Protein AF-A0A2V2RYT6-F1 (afdb_monomer)

Radius of gyration: 51.85 Å; Cα contacts (8 Å, |Δi|>4): 17; chains: 1; bounding box: 69×57×144 Å

Structure (mmCIF, N/CA/C/O backbone):
data_AF-A0A2V2RYT6-F1
#
_entry.id   AF-A0A2V2RYT6-F1
#
loop_
_atom_site.group_PDB
_atom_site.id
_atom_site.type_symbol
_atom_site.label_atom_id
_atom_site.label_alt_id
_atom_site.label_comp_id
_atom_site.label_asym_id
_atom_site.label_entity_id
_atom_site.label_seq_id
_atom_site.pdbx_PDB_ins_code
_atom_site.Cartn_x
_atom_site.Cartn_y
_atom_site.Cartn_z
_atom_site.occupancy
_atom_site.B_iso_or_equiv
_atom_site.auth_seq_id
_atom_site.auth_comp_id
_atom_site.auth_asym_id
_atom_site.auth_atom_id
_atom_site.pdbx_PDB_model_num
ATOM 1 N N . MET A 1 1 ? 19.120 -11.956 -9.695 1.00 36.84 1 MET A N 1
ATOM 2 C CA . MET A 1 1 ? 18.742 -10.723 -8.973 1.00 36.84 1 MET A CA 1
ATOM 3 C C . MET A 1 1 ? 19.140 -9.567 -9.881 1.00 36.84 1 MET A C 1
ATOM 5 O O . MET A 1 1 ? 20.294 -9.166 -9.862 1.00 36.84 1 MET A O 1
ATOM 9 N N . MET A 1 2 ? 18.261 -9.181 -10.816 1.00 44.22 2 MET A N 1
ATOM 10 C CA . MET A 1 2 ? 18.552 -8.109 -11.779 1.00 44.22 2 MET A CA 1
ATOM 11 C C . MET A 1 2 ? 18.629 -6.790 -11.012 1.00 44.22 2 MET A C 1
ATOM 13 O O . MET A 1 2 ? 17.716 -6.465 -10.253 1.00 44.22 2 MET A O 1
ATOM 17 N N . ALA A 1 3 ? 19.753 -6.088 -11.144 1.00 46.06 3 ALA A N 1
ATOM 18 C CA . ALA A 1 3 ? 19.916 -4.761 -10.580 1.00 46.06 3 ALA A CA 1
ATOM 19 C C . ALA A 1 3 ? 18.818 -3.867 -11.161 1.00 46.06 3 ALA A C 1
ATOM 21 O O . ALA A 1 3 ? 18.659 -3.804 -12.374 1.00 46.06 3 ALA A O 1
ATOM 22 N N . ASN A 1 4 ? 18.039 -3.226 -10.292 1.00 59.53 4 ASN A N 1
ATOM 23 C CA . ASN A 1 4 ? 16.976 -2.308 -10.674 1.00 59.53 4 ASN A CA 1
ATOM 24 C C . ASN A 1 4 ? 17.620 -1.042 -11.266 1.00 59.53 4 ASN A C 1
ATOM 26 O O . ASN A 1 4 ? 17.856 -0.066 -10.552 1.00 59.53 4 ASN A O 1
ATOM 30 N N . ASN A 1 5 ? 18.035 -1.104 -12.533 1.00 69.94 5 ASN A N 1
ATOM 31 C CA . ASN A 1 5 ? 18.663 0.016 -1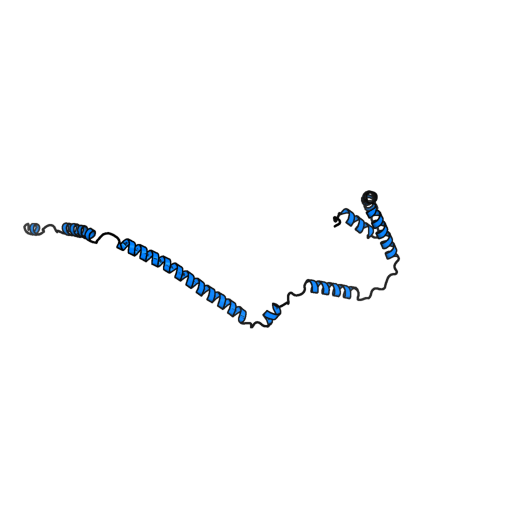3.211 1.00 69.94 5 ASN A CA 1
ATOM 32 C C . ASN A 1 5 ? 17.562 1.035 -13.546 1.00 69.94 5 ASN A C 1
ATOM 34 O O . ASN A 1 5 ? 16.561 0.664 -14.163 1.00 69.94 5 ASN A O 1
ATOM 38 N N . PRO A 1 6 ? 17.708 2.318 -13.168 1.00 73.12 6 PRO A N 1
ATOM 39 C CA . PRO A 1 6 ? 16.723 3.346 -13.499 1.00 73.12 6 PRO A CA 1
ATOM 40 C C . PRO A 1 6 ? 16.426 3.433 -15.002 1.00 73.12 6 PRO A C 1
ATOM 42 O O . PRO A 1 6 ? 15.331 3.847 -15.378 1.00 73.12 6 PRO A O 1
ATOM 45 N N . LEU A 1 7 ? 17.366 3.030 -15.864 1.00 73.00 7 LEU A N 1
ATOM 46 C CA . LEU A 1 7 ? 17.150 3.016 -17.306 1.00 73.00 7 LEU A CA 1
ATOM 47 C C . LEU A 1 7 ? 16.163 1.921 -17.748 1.00 73.00 7 LEU A C 1
ATOM 49 O O . LEU A 1 7 ? 15.303 2.194 -18.580 1.00 73.00 7 LEU A O 1
ATOM 53 N N . ASP A 1 8 ? 16.215 0.734 -17.139 1.00 75.75 8 ASP A N 1
ATOM 54 C CA . ASP A 1 8 ? 15.327 -0.391 -17.471 1.00 75.75 8 ASP A CA 1
ATOM 55 C C . ASP A 1 8 ? 13.865 -0.058 -17.148 1.00 75.75 8 ASP A C 1
ATOM 57 O O . ASP A 1 8 ? 12.955 -0.380 -17.914 1.00 75.75 8 ASP A O 1
ATOM 61 N N . ASN A 1 9 ? 13.636 0.648 -16.036 1.00 79.62 9 ASN A N 1
ATOM 62 C CA . ASN A 1 9 ? 12.303 1.122 -15.665 1.00 79.62 9 ASN A CA 1
ATOM 63 C C . ASN A 1 9 ? 11.787 2.169 -16.648 1.00 79.62 9 ASN A C 1
ATOM 65 O O . ASN A 1 9 ? 10.652 2.058 -17.095 1.00 79.62 9 ASN A O 1
ATOM 69 N N . ARG A 1 10 ? 12.622 3.136 -17.054 1.00 79.69 10 ARG A N 1
ATOM 70 C CA . ARG A 1 10 ? 12.224 4.149 -18.049 1.00 79.69 10 ARG A CA 1
ATOM 71 C C . ARG A 1 10 ? 11.866 3.529 -19.393 1.00 79.69 10 ARG A C 1
ATOM 73 O O . ARG A 1 10 ? 10.960 4.012 -20.063 1.00 79.69 10 ARG A O 1
ATOM 80 N N . ILE A 1 11 ? 12.560 2.463 -19.779 1.00 78.31 11 ILE A N 1
ATOM 81 C CA . ILE A 1 11 ? 12.256 1.706 -20.993 1.00 78.31 11 ILE A CA 1
ATOM 82 C C . ILE A 1 11 ? 10.943 0.959 -20.813 1.00 78.31 11 ILE A C 1
ATOM 84 O O . ILE A 1 11 ? 10.062 1.077 -21.641 1.00 78.31 11 ILE A O 1
ATOM 88 N N . ARG A 1 12 ? 10.712 0.272 -19.701 1.00 77.75 12 ARG A N 1
ATOM 89 C CA . ARG A 1 12 ? 9.408 -0.366 -19.476 1.00 77.75 12 ARG A CA 1
ATOM 90 C C . ARG A 1 12 ? 8.251 0.645 -19.477 1.00 77.75 12 ARG A C 1
ATOM 92 O O . ARG A 1 12 ? 7.241 0.435 -20.139 1.00 77.75 12 ARG A O 1
ATOM 99 N N . GLU A 1 13 ? 8.424 1.772 -18.796 1.00 81.62 13 GLU A N 1
ATOM 100 C CA . GLU A 1 13 ? 7.433 2.851 -18.733 1.00 81.62 13 GLU A CA 1
ATOM 101 C C . GLU A 1 13 ? 7.160 3.476 -20.104 1.00 81.62 13 GLU A C 1
ATOM 103 O O . GLU A 1 13 ? 6.009 3.764 -20.430 1.00 81.62 13 GLU A O 1
ATOM 108 N N . ALA A 1 14 ? 8.194 3.674 -20.925 1.00 80.69 14 ALA A N 1
ATOM 109 C CA . ALA A 1 14 ? 8.026 4.192 -22.277 1.00 80.69 14 ALA A CA 1
ATOM 110 C C . ALA A 1 14 ? 7.277 3.207 -23.191 1.00 80.69 14 ALA A C 1
ATOM 112 O O . ALA A 1 14 ? 6.587 3.664 -24.098 1.00 80.69 14 ALA A O 1
ATOM 113 N N . ALA A 1 15 ? 7.374 1.894 -22.943 1.00 77.69 15 ALA A N 1
ATOM 114 C CA . ALA A 1 15 ? 6.675 0.865 -23.719 1.00 77.69 15 ALA A CA 1
ATOM 115 C C . ALA A 1 15 ? 5.172 0.858 -23.420 1.00 77.69 15 ALA A C 1
ATOM 117 O O . ALA A 1 15 ? 4.360 0.645 -24.313 1.00 77.69 15 ALA A O 1
ATOM 118 N N . TRP A 1 16 ? 4.804 1.110 -22.161 1.00 75.94 16 TRP A N 1
ATOM 119 C CA . TRP A 1 16 ? 3.411 1.121 -21.707 1.00 75.94 16 TRP A CA 1
ATOM 120 C C . TRP A 1 16 ? 2.685 2.438 -21.981 1.00 75.94 16 TRP A C 1
ATOM 122 O O . TRP A 1 16 ? 1.458 2.502 -21.900 1.00 75.94 16 TRP A O 1
ATOM 132 N N . ARG A 1 17 ? 3.417 3.513 -22.286 1.00 76.19 17 ARG A N 1
ATOM 133 C CA . ARG A 1 17 ? 2.811 4.788 -22.670 1.00 76.19 17 ARG A CA 1
ATOM 134 C C . ARG A 1 17 ? 2.241 4.701 -24.076 1.00 76.19 17 ARG A C 1
ATOM 136 O O . ARG A 1 17 ? 2.891 4.246 -25.007 1.00 76.19 17 ARG A O 1
ATOM 143 N N . GLU A 1 18 ? 1.044 5.255 -24.238 1.00 68.44 18 GLU A N 1
ATOM 144 C CA . GLU A 1 18 ? 0.335 5.256 -25.516 1.00 68.44 18 GLU A CA 1
ATOM 145 C C . GLU A 1 18 ? 1.102 5.996 -26.629 1.00 68.44 18 GLU A C 1
ATOM 147 O O . GLU A 1 18 ? 0.961 5.651 -27.803 1.00 68.44 18 GLU A O 1
ATOM 152 N N . THR A 1 19 ? 1.927 6.998 -26.285 1.00 73.31 19 THR A N 1
ATOM 153 C CA . THR A 1 19 ? 2.807 7.710 -27.230 1.00 73.31 19 THR A CA 1
ATOM 154 C C . THR A 1 19 ? 4.045 8.287 -26.519 1.00 73.31 19 THR A C 1
ATOM 156 O O . THR A 1 19 ? 3.982 9.395 -25.980 1.00 73.31 19 THR A O 1
ATOM 159 N N . PRO A 1 20 ? 5.184 7.570 -26.475 1.00 75.81 20 PRO A N 1
ATOM 160 C CA . PRO A 1 20 ? 6.446 8.140 -26.003 1.00 75.81 20 PRO A CA 1
ATOM 161 C C . PRO A 1 20 ? 6.919 9.266 -26.937 1.00 75.81 20 PRO A C 1
ATOM 163 O O . PRO A 1 20 ? 6.757 9.191 -28.157 1.00 75.81 20 PRO A O 1
ATOM 166 N N . SER A 1 21 ? 7.502 10.331 -26.380 1.00 81.19 21 SER A N 1
ATOM 167 C CA . SER A 1 21 ? 7.982 11.456 -27.192 1.00 81.19 21 SER A CA 1
ATOM 168 C C . SER A 1 21 ? 9.233 11.077 -27.996 1.00 81.19 21 SER A C 1
ATOM 170 O O . SER A 1 21 ? 10.046 10.260 -27.563 1.00 81.19 21 SER A O 1
ATOM 172 N N . GLN A 1 22 ? 9.440 11.704 -29.160 1.00 80.25 22 GLN A N 1
ATOM 173 C CA . GLN A 1 22 ? 10.624 11.436 -29.998 1.00 80.25 22 GLN A CA 1
ATOM 174 C C . GLN A 1 22 ? 11.942 11.689 -29.245 1.00 80.25 22 GLN A C 1
ATOM 176 O O . GLN A 1 22 ? 12.875 10.900 -29.346 1.00 80.25 22 GLN A O 1
ATOM 181 N N . ALA A 1 23 ? 11.982 12.723 -28.398 1.00 81.06 23 ALA A N 1
ATOM 182 C CA . ALA A 1 23 ? 13.146 13.033 -27.571 1.00 81.06 23 ALA A CA 1
ATOM 183 C C . ALA A 1 23 ? 13.458 11.947 -26.522 1.00 81.06 23 ALA A C 1
ATOM 185 O O . ALA A 1 23 ? 14.617 11.773 -26.147 1.00 81.06 23 ALA A O 1
ATOM 186 N N . GLU A 1 24 ? 12.451 11.223 -26.025 1.00 80.88 24 GLU A N 1
ATOM 187 C CA . GLU A 1 24 ? 12.646 10.081 -25.123 1.00 80.88 24 GLU A CA 1
ATOM 188 C C . GLU A 1 24 ? 13.125 8.844 -25.892 1.00 80.88 24 GLU A C 1
ATOM 190 O O . GLU A 1 24 ? 14.036 8.150 -25.437 1.00 80.88 24 GLU A O 1
ATOM 195 N N . LEU A 1 25 ? 12.572 8.596 -27.084 1.00 80.81 25 LEU A N 1
ATOM 196 C CA . LEU A 1 25 ? 12.995 7.492 -27.949 1.00 80.81 25 LEU A CA 1
ATOM 197 C C . LEU A 1 25 ? 14.459 7.632 -28.374 1.00 80.81 25 LEU A C 1
ATOM 199 O O . LEU A 1 25 ? 15.195 6.645 -28.351 1.00 80.81 25 LEU A O 1
ATOM 203 N N . ASP A 1 26 ? 14.906 8.846 -28.689 1.00 84.88 26 ASP A N 1
ATOM 204 C CA . ASP A 1 26 ? 16.300 9.115 -29.052 1.00 84.88 26 ASP A CA 1
ATOM 205 C C . ASP A 1 26 ? 17.270 8.913 -27.876 1.00 84.88 26 ASP A C 1
ATOM 207 O O . ASP A 1 26 ? 18.421 8.537 -28.088 1.00 84.88 26 ASP A O 1
ATOM 211 N N . GLN A 1 27 ? 16.813 9.089 -26.631 1.00 82.44 27 GLN A N 1
ATOM 212 C CA . GLN A 1 27 ? 17.614 8.794 -25.434 1.00 82.44 27 GLN A CA 1
ATOM 213 C C . GLN A 1 27 ? 17.731 7.289 -25.162 1.00 82.44 27 GLN A C 1
ATOM 215 O O . GLN A 1 27 ? 18.756 6.828 -24.663 1.00 82.44 27 GLN A O 1
ATOM 220 N N . ILE A 1 28 ? 16.686 6.523 -25.474 1.00 85.19 28 ILE A N 1
ATOM 221 C CA . ILE A 1 28 ? 16.600 5.085 -25.185 1.00 85.19 28 ILE A CA 1
ATOM 222 C C . ILE A 1 28 ? 17.245 4.241 -26.299 1.00 85.19 28 ILE A C 1
ATOM 224 O O . ILE A 1 28 ? 17.835 3.191 -26.035 1.00 85.19 28 ILE A O 1
ATOM 228 N N . ARG A 1 29 ? 17.176 4.702 -27.553 1.00 85.88 29 ARG A N 1
ATOM 229 C CA . ARG A 1 29 ? 17.634 3.967 -28.742 1.00 85.88 29 ARG A CA 1
ATOM 230 C C . ARG A 1 29 ? 19.116 3.551 -28.705 1.00 85.88 29 ARG A C 1
ATOM 232 O O . ARG A 1 29 ? 19.379 2.399 -29.050 1.00 85.88 29 ARG A O 1
ATOM 239 N N . PRO A 1 30 ? 20.078 4.389 -28.264 1.00 88.81 30 PRO A N 1
ATOM 240 C CA . PRO A 1 30 ? 21.480 3.980 -28.151 1.00 88.81 30 PRO A CA 1
ATOM 241 C C . PRO A 1 30 ? 21.680 2.832 -27.160 1.00 88.81 30 PRO A C 1
ATOM 243 O O . PRO A 1 30 ? 22.501 1.949 -27.388 1.00 88.81 30 PRO A O 1
ATOM 246 N N . TRP A 1 31 ? 20.910 2.825 -26.071 1.00 85.06 31 TRP A N 1
ATOM 247 C CA . TRP A 1 31 ? 21.007 1.785 -25.056 1.00 85.06 31 TRP A CA 1
ATOM 248 C C . TRP A 1 31 ? 20.365 0.472 -25.511 1.00 85.06 31 TRP A C 1
ATOM 250 O O . TRP A 1 31 ? 20.965 -0.582 -25.315 1.00 85.06 31 TRP A O 1
ATOM 260 N N . LEU A 1 32 ? 19.207 0.531 -26.184 1.00 85.88 32 LEU A N 1
ATOM 261 C CA . LEU A 1 32 ? 18.578 -0.652 -26.787 1.00 85.88 32 LEU A CA 1
ATOM 262 C C . LEU A 1 32 ? 19.471 -1.282 -27.861 1.00 85.88 32 LEU A C 1
ATOM 264 O O . LEU A 1 32 ? 19.573 -2.500 -27.932 1.00 85.88 32 LEU A O 1
ATOM 268 N N . ALA A 1 33 ? 20.165 -0.462 -28.657 1.00 87.38 33 ALA A N 1
ATOM 269 C CA . ALA A 1 33 ? 21.125 -0.951 -29.646 1.00 87.38 33 ALA A CA 1
ATOM 270 C C . ALA A 1 33 ? 22.331 -1.665 -29.006 1.00 87.38 33 ALA A C 1
ATOM 272 O O . ALA A 1 33 ? 22.922 -2.545 -29.626 1.00 87.38 33 ALA A O 1
ATOM 273 N N . ALA A 1 34 ? 22.689 -1.298 -27.772 1.00 87.75 34 ALA A N 1
ATOM 274 C CA . ALA A 1 34 ? 23.755 -1.941 -27.010 1.00 87.75 34 ALA A CA 1
ATOM 275 C C . ALA A 1 34 ? 23.298 -3.210 -26.256 1.00 87.75 34 ALA A C 1
ATOM 277 O O . ALA A 1 34 ? 24.157 -3.989 -25.850 1.00 87.75 34 ALA A O 1
ATOM 278 N N . HIS A 1 35 ? 21.985 -3.431 -26.088 1.00 85.19 35 HIS A N 1
ATOM 279 C CA . HIS A 1 35 ? 21.404 -4.553 -25.333 1.00 85.19 35 HIS A CA 1
ATOM 280 C C . HIS A 1 35 ? 20.322 -5.279 -26.158 1.00 85.19 35 HIS A C 1
ATOM 282 O O . HIS A 1 35 ? 19.128 -4.985 -26.022 1.00 85.19 35 HIS A O 1
ATOM 288 N N . PRO A 1 36 ? 20.709 -6.253 -27.006 1.00 85.31 36 PRO A N 1
ATOM 289 C CA . PRO A 1 36 ? 19.781 -6.975 -27.877 1.00 85.31 36 PRO A CA 1
ATOM 290 C C . PRO A 1 36 ? 18.661 -7.701 -27.119 1.00 85.31 36 PRO A C 1
ATOM 292 O O . PRO A 1 36 ? 17.532 -7.758 -27.608 1.00 85.31 36 PRO A O 1
ATOM 295 N N . GLU A 1 37 ? 18.931 -8.219 -25.912 1.00 82.44 37 GLU A N 1
ATOM 296 C CA . GLU A 1 37 ? 17.893 -8.832 -25.074 1.00 82.44 37 GLU A CA 1
ATOM 297 C C . GLU A 1 37 ? 16.785 -7.841 -24.688 1.00 82.44 37 GLU A C 1
ATOM 299 O O . GLU A 1 37 ? 15.601 -8.183 -24.719 1.00 82.44 37 GLU A O 1
ATOM 304 N N . ALA A 1 38 ? 17.149 -6.592 -24.395 1.00 83.19 38 ALA A N 1
ATOM 305 C CA . ALA A 1 38 ? 16.198 -5.560 -24.016 1.00 83.19 38 ALA A CA 1
ATOM 306 C C . ALA A 1 38 ? 15.420 -5.035 -25.229 1.00 83.19 38 ALA A C 1
ATOM 308 O O . ALA A 1 38 ? 14.239 -4.711 -25.113 1.00 83.19 38 ALA A O 1
ATOM 309 N N . GLN A 1 39 ? 16.043 -5.013 -26.410 1.00 85.06 39 GLN A N 1
ATOM 310 C CA . GLN A 1 39 ? 15.361 -4.699 -27.664 1.00 85.06 39 GLN A CA 1
ATOM 311 C C . GLN A 1 39 ? 14.269 -5.726 -27.996 1.00 85.06 39 GLN A C 1
ATOM 313 O O . GLN A 1 39 ? 13.163 -5.336 -28.376 1.00 85.06 39 GLN A O 1
ATOM 318 N N . ALA A 1 40 ? 14.554 -7.022 -27.832 1.00 86.25 40 ALA A N 1
ATOM 319 C CA . ALA A 1 40 ? 13.569 -8.080 -28.053 1.00 86.25 40 ALA A CA 1
ATOM 320 C C . ALA A 1 40 ? 12.392 -7.972 -27.069 1.00 86.25 40 ALA A C 1
ATOM 322 O 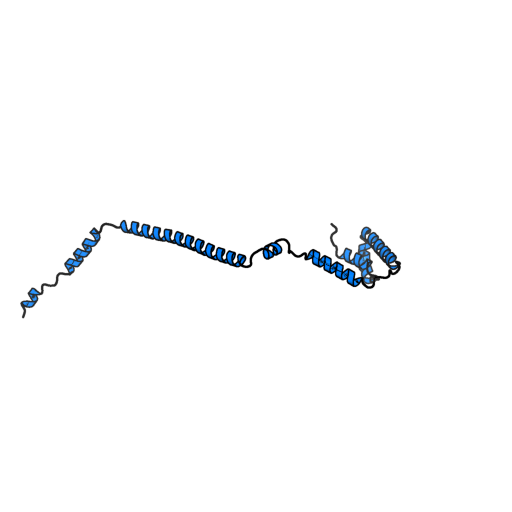O . ALA A 1 40 ? 11.232 -8.061 -27.474 1.00 86.25 40 ALA A O 1
ATOM 323 N N . GLN A 1 41 ? 12.679 -7.713 -25.789 1.00 83.75 41 GLN A N 1
ATOM 324 C CA . GLN A 1 41 ? 11.645 -7.500 -24.776 1.00 83.75 41 GLN A CA 1
ATOM 325 C C . GLN A 1 41 ? 10.787 -6.264 -25.081 1.00 83.75 41 GLN A C 1
ATOM 327 O O . GLN A 1 41 ? 9.564 -6.335 -25.017 1.00 83.75 41 GLN A O 1
ATOM 332 N N . TRP A 1 42 ? 11.409 -5.152 -25.467 1.00 83.88 42 TRP A N 1
ATOM 333 C CA . TRP A 1 42 ? 10.712 -3.925 -25.853 1.00 83.88 42 TRP A CA 1
ATOM 334 C C . TRP A 1 42 ? 9.761 -4.139 -27.042 1.00 83.88 42 TRP A C 1
ATOM 336 O O . TRP A 1 42 ? 8.620 -3.683 -27.011 1.00 83.88 42 TRP A O 1
ATOM 346 N N . GLN A 1 43 ? 10.189 -4.873 -28.075 1.00 86.88 43 GLN A N 1
ATOM 347 C CA . GLN A 1 43 ? 9.325 -5.208 -29.214 1.00 86.88 43 GLN A CA 1
ATOM 348 C C . GLN A 1 43 ? 8.133 -6.079 -28.800 1.00 86.88 43 GLN A C 1
ATOM 350 O O . GLN A 1 43 ? 7.017 -5.842 -29.264 1.00 86.88 43 GLN A O 1
ATOM 355 N N . ALA A 1 44 ? 8.350 -7.049 -27.907 1.00 86.38 44 ALA A N 1
ATOM 356 C CA . ALA A 1 44 ? 7.276 -7.881 -27.374 1.00 86.38 44 ALA A CA 1
ATOM 357 C C . ALA A 1 44 ? 6.235 -7.042 -26.610 1.00 86.38 44 ALA A C 1
ATOM 359 O O . ALA A 1 44 ? 5.039 -7.185 -26.859 1.00 86.38 44 ALA A O 1
ATOM 360 N N . GLU A 1 45 ? 6.674 -6.122 -25.748 1.00 85.75 45 GLU A N 1
ATOM 361 C CA . GLU A 1 45 ? 5.794 -5.221 -24.984 1.00 85.75 45 GLU A CA 1
ATOM 362 C C . GLU A 1 45 ? 4.981 -4.282 -25.897 1.00 85.75 45 GLU A C 1
ATOM 364 O O . GLU A 1 45 ? 3.780 -4.102 -25.682 1.00 85.75 45 GLU A O 1
ATOM 369 N N . ILE A 1 46 ? 5.592 -3.733 -26.958 1.00 85.44 46 ILE A N 1
ATOM 370 C CA . ILE A 1 46 ? 4.866 -2.929 -27.958 1.00 85.44 46 ILE A CA 1
ATOM 371 C C . ILE A 1 46 ? 3.801 -3.775 -28.655 1.00 85.44 46 ILE A C 1
ATOM 373 O O . ILE A 1 46 ? 2.642 -3.371 -28.701 1.00 85.44 46 ILE A O 1
ATOM 377 N N . SER A 1 47 ? 4.170 -4.960 -29.152 1.00 85.62 47 SER A N 1
ATOM 378 C CA . SER A 1 47 ? 3.228 -5.833 -29.865 1.00 85.62 47 SER A CA 1
ATOM 379 C C . SER A 1 47 ? 2.055 -6.272 -28.984 1.00 85.62 47 SER A C 1
ATOM 381 O O . SER A 1 47 ? 0.920 -6.358 -29.448 1.00 85.62 47 SER A O 1
ATOM 383 N N . LEU A 1 48 ? 2.308 -6.493 -27.689 1.00 86.88 48 LEU A N 1
ATOM 384 C CA . LEU A 1 48 ? 1.273 -6.788 -26.706 1.00 86.88 48 LEU A CA 1
ATOM 385 C C . LEU A 1 48 ? 0.348 -5.587 -26.505 1.00 86.88 48 LEU A C 1
ATOM 387 O O . LEU A 1 48 ? -0.867 -5.751 -26.477 1.00 86.88 48 LEU A O 1
ATOM 391 N N . THR A 1 49 ? 0.910 -4.387 -26.375 1.00 85.31 49 THR A N 1
ATOM 392 C CA . THR A 1 49 ? 0.132 -3.156 -26.193 1.00 85.31 49 THR A CA 1
ATOM 393 C C . THR A 1 49 ? -0.763 -2.884 -27.400 1.00 85.31 49 THR A C 1
ATOM 395 O O . THR A 1 49 ? -1.922 -2.519 -27.228 1.00 85.31 49 THR A O 1
ATOM 398 N N . GLU A 1 50 ? -0.264 -3.105 -28.616 1.00 85.50 50 GLU A N 1
ATOM 399 C CA . GLU A 1 50 ? -1.062 -3.021 -29.844 1.00 85.50 50 GLU A CA 1
ATOM 400 C C . GLU A 1 50 ? -2.187 -4.065 -29.852 1.00 85.50 50 GLU A C 1
ATOM 402 O O . GLU A 1 50 ? -3.349 -3.705 -30.023 1.00 85.50 50 GLU A O 1
ATOM 407 N N . ALA A 1 51 ? -1.885 -5.329 -29.541 1.00 87.69 51 ALA A N 1
ATOM 408 C CA . ALA A 1 51 ? -2.898 -6.383 -29.460 1.00 87.69 51 ALA A CA 1
ATOM 409 C C . ALA A 1 51 ? -3.971 -6.117 -28.384 1.00 87.69 51 ALA A C 1
ATOM 411 O O . ALA A 1 51 ? -5.125 -6.510 -28.546 1.00 87.69 51 ALA A O 1
ATOM 412 N N . LEU A 1 52 ? -3.607 -5.449 -27.284 1.00 87.00 52 LEU A N 1
ATOM 413 C CA . LEU A 1 52 ? -4.544 -5.038 -26.235 1.00 87.00 52 LEU A CA 1
ATOM 414 C C . LEU A 1 52 ? -5.432 -3.864 -26.662 1.00 87.00 52 LEU A C 1
ATOM 416 O O . LEU A 1 52 ? -6.570 -3.790 -26.207 1.00 87.00 52 LEU A O 1
ATOM 420 N N . LYS A 1 53 ? -4.948 -2.963 -27.525 1.00 85.44 53 LYS A N 1
ATOM 421 C CA . LYS A 1 53 ? -5.769 -1.878 -28.091 1.00 85.44 53 LYS A CA 1
ATOM 422 C C . LYS A 1 53 ? -6.848 -2.406 -29.034 1.00 85.44 53 LYS A C 1
ATOM 424 O O . LYS A 1 53 ? -7.923 -1.821 -29.106 1.00 85.44 53 LYS A O 1
ATOM 429 N N . ASP A 1 54 ? -6.569 -3.514 -29.714 1.00 88.50 54 ASP A N 1
ATOM 430 C CA . ASP A 1 54 ? -7.504 -4.149 -30.646 1.00 88.50 54 ASP A CA 1
ATOM 431 C C . ASP A 1 54 ? -8.590 -4.989 -29.944 1.00 88.50 54 ASP A C 1
ATOM 433 O O . ASP A 1 54 ? -9.500 -5.513 -30.596 1.00 88.50 54 ASP A O 1
ATOM 437 N N . LEU A 1 55 ? -8.522 -5.142 -28.616 1.00 88.94 55 LEU A N 1
ATOM 438 C CA . LEU A 1 55 ? -9.519 -5.891 -27.856 1.00 88.94 55 LEU A CA 1
ATOM 439 C C . LEU A 1 55 ? -10.857 -5.127 -27.815 1.00 88.94 55 LEU A C 1
ATOM 441 O O . LEU A 1 55 ? -10.873 -3.917 -27.590 1.00 88.94 55 LEU A O 1
ATOM 445 N N . PRO A 1 56 ? -12.003 -5.813 -27.985 1.00 88.62 56 PRO A N 1
ATOM 446 C CA . PRO A 1 56 ? -13.302 -5.167 -27.873 1.00 88.62 56 PRO A CA 1
ATOM 447 C C . PRO A 1 56 ? -13.536 -4.656 -26.449 1.00 88.62 56 PRO A C 1
ATOM 449 O O . PRO A 1 56 ? -13.267 -5.363 -25.475 1.00 88.62 56 PRO A O 1
ATOM 452 N N . ASP A 1 57 ? -14.118 -3.462 -26.342 1.00 85.19 57 ASP A N 1
ATOM 453 C CA . ASP A 1 57 ? -14.530 -2.901 -25.059 1.00 85.19 57 ASP A CA 1
ATOM 454 C C . ASP A 1 57 ? -15.548 -3.825 -24.378 1.00 85.19 57 ASP A C 1
ATOM 456 O O . ASP A 1 57 ? -16.644 -4.087 -24.887 1.00 85.19 57 ASP A O 1
ATOM 460 N N . VAL A 1 58 ? -15.182 -4.330 -23.201 1.00 85.88 58 VAL A N 1
ATOM 461 C CA . VAL A 1 58 ? -16.063 -5.166 -22.386 1.00 85.88 58 VAL A CA 1
ATOM 462 C C . VAL A 1 58 ? -16.898 -4.254 -21.490 1.00 85.88 58 VAL A C 1
ATOM 464 O O . VAL A 1 58 ? -16.332 -3.436 -20.760 1.00 85.88 58 VAL A O 1
ATOM 467 N N . PRO A 1 59 ? -18.237 -4.394 -21.470 1.00 85.81 59 PRO A N 1
ATOM 468 C CA . PRO 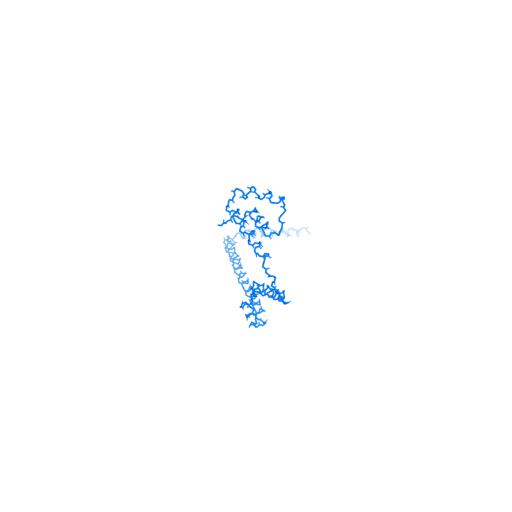A 1 59 ? -19.068 -3.605 -20.575 1.00 85.81 59 PRO A CA 1
ATOM 469 C C . PRO A 1 59 ? -18.708 -3.917 -19.120 1.00 85.81 59 PRO A C 1
ATOM 471 O O . PRO A 1 59 ? -18.886 -5.033 -18.627 1.00 85.81 59 PRO A O 1
ATOM 474 N N . VAL A 1 60 ? -18.199 -2.906 -18.423 1.00 87.12 60 VAL A N 1
ATOM 475 C CA . VAL A 1 60 ? -17.862 -2.991 -17.003 1.00 87.12 60 VAL A CA 1
ATOM 476 C C . VAL A 1 60 ? -19.151 -2.917 -16.178 1.00 87.12 60 VAL A C 1
ATOM 478 O O . VAL A 1 60 ? -20.053 -2.130 -16.467 1.00 87.12 60 VAL A O 1
ATOM 481 N N . ALA A 1 61 ? -19.258 -3.740 -15.132 1.00 90.31 61 ALA A N 1
ATOM 482 C CA . ALA A 1 61 ? -20.400 -3.688 -14.224 1.00 90.31 61 ALA A CA 1
ATOM 483 C C . ALA A 1 61 ? -20.501 -2.308 -13.546 1.00 90.31 61 ALA A C 1
ATOM 485 O O . ALA A 1 61 ? -19.499 -1.760 -13.088 1.00 90.31 61 ALA A O 1
ATOM 486 N N . SER A 1 62 ? -21.716 -1.774 -13.387 1.00 89.94 62 SER A N 1
ATOM 487 C CA . SER A 1 62 ? -21.949 -0.448 -12.781 1.00 89.94 62 SER A CA 1
ATOM 488 C C . SER A 1 62 ? -21.471 -0.321 -11.328 1.00 89.94 62 SER A C 1
ATOM 490 O O . SER A 1 62 ? -21.300 0.784 -10.822 1.00 89.94 62 SER A O 1
ATOM 492 N N . ASN A 1 63 ? -21.236 -1.447 -10.650 1.00 93.38 63 ASN A N 1
ATOM 493 C CA . ASN A 1 63 ? -20.722 -1.520 -9.284 1.00 93.38 63 ASN A CA 1
ATOM 494 C C . ASN A 1 63 ? -19.240 -1.924 -9.205 1.00 93.38 63 ASN A C 1
ATOM 496 O O . ASN A 1 63 ? -18.770 -2.275 -8.122 1.00 93.38 63 ASN A O 1
ATOM 500 N N . PHE A 1 64 ? -18.508 -1.902 -10.322 1.00 94.81 64 PHE A N 1
ATOM 501 C CA . PHE A 1 64 ? -17.102 -2.304 -10.371 1.00 94.81 64 PHE A CA 1
ATOM 502 C C . PHE A 1 64 ? -16.253 -1.548 -9.347 1.00 94.81 64 PHE A C 1
ATOM 504 O O . PHE A 1 64 ? -15.620 -2.175 -8.502 1.00 94.81 64 PHE A O 1
ATOM 511 N N . THR A 1 65 ? -16.323 -0.215 -9.341 1.00 94.44 65 THR A N 1
ATOM 512 C CA . THR A 1 65 ? -15.565 0.622 -8.399 1.00 94.44 65 THR A CA 1
ATOM 513 C C . THR A 1 65 ? -15.889 0.280 -6.948 1.00 94.44 65 THR A C 1
ATOM 515 O O . THR A 1 65 ? -14.984 0.158 -6.131 1.00 94.44 65 THR A O 1
ATOM 518 N N . ALA A 1 66 ? -17.168 0.052 -6.631 1.00 94.38 66 ALA A N 1
ATOM 519 C CA . ALA A 1 66 ? -17.581 -0.330 -5.283 1.00 94.38 66 ALA A CA 1
ATOM 520 C C . ALA A 1 66 ? -16.989 -1.687 -4.867 1.00 94.38 66 ALA A C 1
ATOM 522 O O . ALA A 1 66 ? -16.509 -1.830 -3.746 1.00 94.38 66 ALA A O 1
ATOM 523 N N . ARG A 1 67 ? -16.968 -2.671 -5.776 1.00 94.00 67 ARG A N 1
ATOM 524 C CA . ARG A 1 67 ? -16.372 -3.992 -5.518 1.00 94.00 67 ARG A CA 1
ATOM 525 C C . ARG A 1 67 ? -14.855 -3.929 -5.360 1.00 94.00 67 ARG A C 1
ATOM 527 O O . ARG A 1 67 ? -14.317 -4.640 -4.518 1.00 94.00 67 ARG A O 1
ATOM 534 N N . VAL A 1 68 ? -14.181 -3.088 -6.143 1.00 96.00 68 VAL A N 1
ATOM 535 C CA . VAL A 1 68 ? -12.730 -2.883 -6.041 1.00 96.00 68 VAL A CA 1
ATOM 536 C C . VAL A 1 68 ? -12.376 -2.230 -4.712 1.00 96.00 68 VAL A C 1
ATOM 538 O O . VAL A 1 68 ? -11.538 -2.764 -3.994 1.00 96.00 68 VAL A O 1
ATOM 541 N N . LEU A 1 69 ? -13.050 -1.137 -4.342 1.00 96.00 69 LEU A N 1
ATOM 542 C CA . LEU A 1 69 ? -12.815 -0.471 -3.057 1.00 96.00 69 LEU A CA 1
ATOM 543 C C . LEU A 1 69 ? -13.063 -1.422 -1.886 1.00 96.00 69 LEU A C 1
ATOM 545 O O . LEU A 1 69 ? -12.212 -1.548 -1.017 1.00 96.00 69 LEU A O 1
ATOM 549 N N . GLN A 1 70 ? -14.156 -2.187 -1.922 1.00 94.12 70 GLN A N 1
ATOM 550 C CA . GLN A 1 70 ? 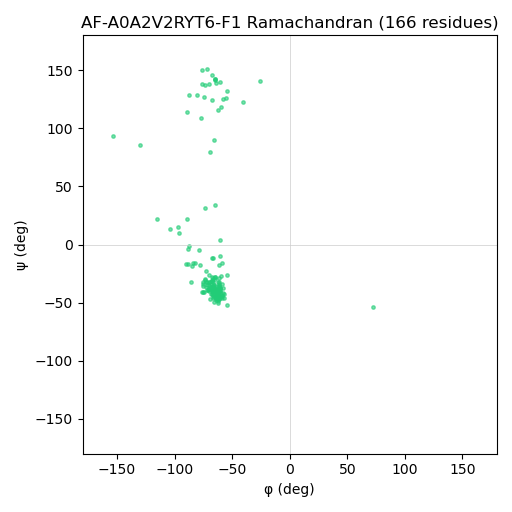-14.434 -3.189 -0.895 1.00 94.12 70 GLN A CA 1
ATOM 551 C C . GLN A 1 70 ? -13.345 -4.274 -0.810 1.00 94.12 70 GLN A C 1
ATOM 553 O O . GLN A 1 70 ? -13.031 -4.747 0.281 1.00 94.12 70 GLN A O 1
ATOM 558 N N . ALA A 1 71 ? -12.780 -4.699 -1.945 1.00 93.44 71 ALA A N 1
ATOM 559 C CA . ALA A 1 71 ? -11.701 -5.681 -1.966 1.00 93.44 71 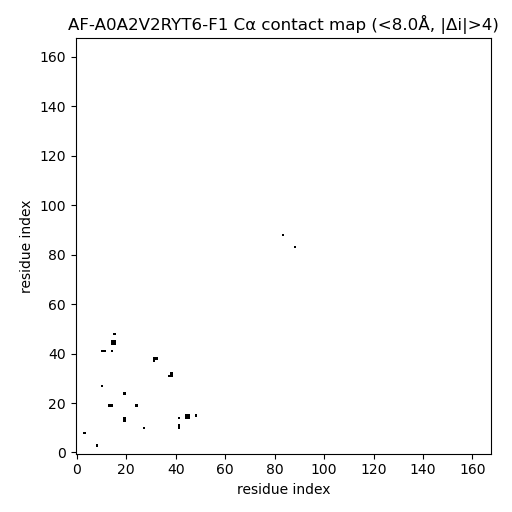ALA A CA 1
ATOM 560 C C . ALA A 1 71 ? -10.401 -5.115 -1.375 1.00 93.44 71 ALA A C 1
ATOM 562 O O . ALA A 1 71 ? -9.766 -5.804 -0.579 1.00 93.44 71 ALA A O 1
ATOM 563 N N . VAL A 1 72 ? -10.059 -3.868 -1.711 1.00 93.38 72 VAL A N 1
ATOM 564 C CA . VAL A 1 72 ? -8.898 -3.153 -1.159 1.00 93.38 72 VAL A CA 1
ATOM 565 C C . VAL A 1 72 ? -9.064 -2.929 0.341 1.00 93.38 72 VAL A C 1
ATOM 567 O O . VAL A 1 72 ? -8.149 -3.228 1.100 1.00 93.38 72 VAL A O 1
ATOM 570 N N . ASP A 1 73 ? -10.236 -2.476 0.786 1.00 90.50 73 ASP A N 1
ATOM 571 C CA . ASP A 1 73 ? -10.530 -2.267 2.207 1.00 90.50 73 ASP A CA 1
ATOM 572 C C . ASP A 1 73 ? -10.428 -3.575 2.996 1.00 90.50 73 ASP A C 1
ATOM 574 O O . ASP A 1 73 ? -9.895 -3.599 4.106 1.00 90.50 73 ASP A O 1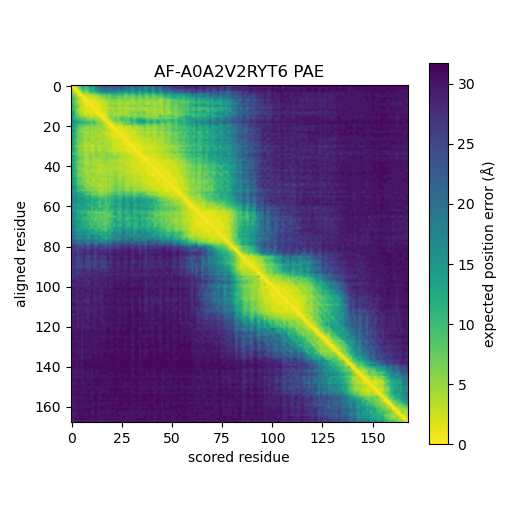
ATOM 578 N N . ARG A 1 74 ? -10.905 -4.686 2.419 1.00 85.44 74 ARG A N 1
ATOM 579 C CA . ARG A 1 74 ? -10.765 -6.016 3.021 1.00 85.44 74 ARG A CA 1
ATOM 580 C C . ARG A 1 74 ? -9.299 -6.427 3.133 1.00 85.44 74 ARG A C 1
ATOM 582 O O . ARG A 1 74 ? -8.891 -6.879 4.196 1.00 85.44 74 ARG A O 1
ATOM 589 N N . GLU A 1 75 ? -8.513 -6.260 2.076 1.00 87.25 75 GLU A N 1
ATOM 590 C CA . GLU A 1 75 ? -7.087 -6.599 2.087 1.00 87.25 75 GLU A CA 1
ATOM 591 C C . GLU A 1 75 ? -6.304 -5.721 3.079 1.00 87.25 75 GLU A C 1
ATOM 593 O O . GLU A 1 75 ? -5.499 -6.226 3.861 1.00 87.25 75 GLU A O 1
ATOM 598 N N . ALA A 1 76 ? -6.604 -4.422 3.137 1.00 84.44 76 ALA A N 1
ATOM 599 C CA . ALA A 1 76 ? -6.038 -3.507 4.122 1.00 84.44 76 ALA A CA 1
ATOM 600 C C . ALA A 1 76 ? -6.424 -3.901 5.559 1.00 84.44 76 ALA A C 1
ATOM 602 O O . ALA A 1 76 ? -5.589 -3.842 6.463 1.00 84.44 76 ALA A O 1
ATOM 603 N N . ALA A 1 77 ? -7.663 -4.349 5.784 1.00 79.06 77 ALA A N 1
ATOM 604 C CA . ALA A 1 77 ? -8.118 -4.842 7.082 1.00 79.06 77 ALA A CA 1
ATOM 605 C C . ALA A 1 77 ? -7.472 -6.183 7.475 1.00 79.06 77 ALA A C 1
ATOM 607 O O . ALA A 1 77 ? -7.233 -6.412 8.659 1.00 79.06 77 ALA A O 1
ATOM 608 N N . GLU A 1 78 ? -7.161 -7.053 6.512 1.00 77.75 78 GLU A N 1
ATOM 609 C CA . GLU A 1 78 ? -6.440 -8.314 6.733 1.00 77.75 78 GLU A CA 1
ATOM 610 C C . GLU A 1 78 ? -4.956 -8.073 7.056 1.00 77.75 78 GLU A C 1
ATOM 612 O O . GLU A 1 78 ? -4.411 -8.704 7.962 1.00 77.75 78 GLU A O 1
ATOM 617 N N . GLN A 1 79 ? -4.313 -7.107 6.391 1.00 71.56 79 GLN A N 1
ATOM 618 C CA . GLN A 1 79 ? -2.935 -6.687 6.688 1.00 71.56 79 GLN A CA 1
ATOM 619 C C . GLN A 1 79 ? -2.825 -5.939 8.022 1.00 71.56 79 GLN A C 1
ATOM 621 O O . GLN A 1 79 ? -1.854 -6.103 8.759 1.00 71.56 79 GLN A O 1
ATOM 626 N N . THR A 1 80 ? -3.856 -5.166 8.366 1.00 63.66 80 THR A N 1
ATOM 627 C CA . THR A 1 80 ? -4.013 -4.523 9.681 1.00 63.66 80 THR A CA 1
ATOM 628 C C . THR A 1 80 ? -4.760 -5.434 10.652 1.00 63.66 80 THR A C 1
ATOM 630 O O . THR A 1 80 ? -5.364 -4.941 11.610 1.00 63.66 80 THR A O 1
ATOM 633 N N . GLY A 1 81 ? -4.747 -6.750 10.384 1.00 56.09 81 GLY A N 1
ATOM 634 C CA . GLY A 1 81 ? -5.481 -7.760 11.126 1.00 56.09 81 GLY A CA 1
ATOM 635 C C . GLY A 1 81 ? -5.411 -7.440 12.612 1.00 56.09 81 GLY A C 1
ATOM 636 O O . GLY A 1 81 ? -4.306 -7.257 13.138 1.00 56.09 81 GLY A O 1
ATOM 637 N N . PRO A 1 82 ? -6.557 -7.278 13.293 1.00 57.56 82 PRO A N 1
ATOM 638 C CA . PRO A 1 82 ? -6.534 -6.859 14.671 1.00 57.56 82 PRO A CA 1
ATOM 639 C C . PRO A 1 82 ? -5.659 -7.851 15.436 1.00 57.56 82 PRO A C 1
ATOM 641 O O . PRO A 1 82 ? -5.939 -9.051 15.449 1.00 57.56 82 PRO A O 1
ATOM 644 N N . THR A 1 83 ? -4.649 -7.361 16.156 1.00 56.09 83 THR A N 1
ATOM 645 C CA . THR A 1 83 ? -3.990 -8.098 17.247 1.00 56.09 83 THR A CA 1
ATOM 646 C C . THR A 1 83 ? -4.972 -8.346 18.406 1.00 56.09 83 THR A C 1
ATOM 648 O O . THR A 1 83 ? -4.601 -8.427 19.569 1.00 56.09 83 THR A O 1
ATOM 651 N N . PHE A 1 84 ? -6.256 -8.555 18.107 1.00 57.09 84 PHE A N 1
ATOM 652 C CA . PHE A 1 84 ? -7.276 -9.138 18.970 1.00 57.09 84 PHE A CA 1
ATOM 653 C C . PHE A 1 84 ? -7.078 -10.659 19.107 1.00 57.09 84 PHE A C 1
ATOM 655 O O . PHE A 1 84 ? -8.019 -11.429 19.293 1.00 57.09 84 PHE A O 1
ATOM 662 N N . GLY A 1 85 ? -5.828 -11.109 19.038 1.00 66.50 85 GLY A N 1
ATOM 663 C CA . GLY A 1 85 ? -5.411 -12.447 19.400 1.00 66.50 85 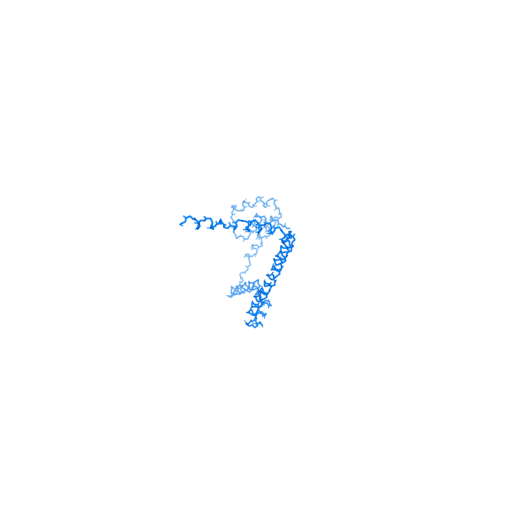GLY A CA 1
ATOM 664 C C . GLY A 1 85 ? -5.062 -12.454 20.880 1.00 66.50 85 GLY A C 1
ATOM 665 O O . GLY A 1 85 ? -4.096 -11.830 21.304 1.00 66.50 85 GLY A O 1
ATOM 666 N N . ILE A 1 86 ? -5.841 -13.181 21.676 1.00 64.19 86 ILE A N 1
ATOM 667 C CA . ILE A 1 86 ? -5.515 -13.585 23.053 1.00 64.19 86 ILE A CA 1
ATOM 668 C C . ILE A 1 86 ? -5.566 -12.455 24.105 1.00 64.19 86 ILE A C 1
ATOM 670 O O . ILE A 1 86 ? -6.293 -12.611 25.082 1.00 64.19 86 ILE A O 1
ATOM 674 N N . MET A 1 87 ? -4.878 -11.319 23.939 1.00 64.38 87 MET A N 1
ATOM 675 C CA . MET A 1 87 ? -4.836 -10.240 24.949 1.00 64.38 87 MET A CA 1
ATOM 676 C C . MET A 1 87 ? -6.215 -9.628 25.220 1.00 64.38 87 MET A C 1
ATOM 678 O O . MET A 1 87 ? -6.586 -9.438 26.376 1.00 64.38 87 MET A O 1
ATOM 682 N N . ASP A 1 88 ? -7.007 -9.398 24.175 1.00 71.56 88 ASP A N 1
ATOM 683 C CA . ASP A 1 88 ? -8.354 -8.839 24.308 1.00 71.56 88 ASP A CA 1
ATOM 684 C C . ASP A 1 88 ? -9.369 -9.859 24.872 1.00 71.56 88 ASP A C 1
ATOM 686 O O . ASP A 1 88 ? -10.289 -9.522 25.622 1.00 71.56 88 ASP A O 1
ATOM 690 N N . ALA A 1 89 ? -9.149 -11.149 24.597 1.00 72.94 89 ALA A N 1
ATOM 691 C CA . ALA A 1 89 ? -9.909 -12.241 25.203 1.00 72.94 89 ALA A CA 1
ATOM 692 C C . ALA A 1 89 ? -9.584 -12.408 26.701 1.00 72.94 89 ALA A C 1
ATOM 694 O O . ALA A 1 89 ? -10.486 -12.645 27.509 1.00 72.94 89 ALA A O 1
ATOM 695 N N . ILE A 1 90 ? -8.313 -12.241 27.086 1.00 71.06 90 ILE A N 1
ATOM 696 C CA . ILE A 1 90 ? -7.869 -12.222 28.487 1.00 71.06 90 ILE A CA 1
ATOM 697 C C . ILE A 1 90 ? -8.432 -10.989 29.199 1.00 71.06 90 ILE A C 1
ATOM 699 O O . ILE A 1 90 ? -8.997 -11.126 30.283 1.00 71.06 90 ILE A O 1
ATOM 703 N N . ALA A 1 91 ? -8.353 -9.806 28.584 1.00 72.75 91 ALA A N 1
ATOM 704 C CA . ALA A 1 91 ? -8.868 -8.561 29.151 1.00 72.75 91 ALA A CA 1
ATOM 705 C C . ALA A 1 91 ? -10.383 -8.615 29.403 1.00 72.75 91 ALA A C 1
ATOM 707 O O . ALA A 1 91 ? -10.846 -8.146 30.441 1.00 72.75 91 ALA A O 1
ATOM 708 N N . ARG A 1 92 ? -11.156 -9.256 28.512 1.00 71.88 92 ARG A N 1
ATOM 709 C CA . ARG A 1 92 ? -12.596 -9.495 28.720 1.00 71.88 92 ARG A CA 1
ATOM 710 C C . ARG A 1 92 ? -12.910 -10.476 29.848 1.00 71.88 92 ARG A C 1
ATOM 712 O O . ARG A 1 92 ? -13.961 -10.350 30.472 1.00 71.88 92 ARG A O 1
ATOM 719 N N . ARG A 1 93 ? -12.038 -11.455 30.105 1.00 75.25 93 ARG A N 1
ATOM 720 C CA . ARG A 1 93 ? -12.207 -12.433 31.196 1.00 75.25 93 ARG A CA 1
ATOM 721 C C . ARG A 1 93 ? -11.699 -11.939 32.547 1.00 75.25 93 ARG A C 1
ATOM 723 O O . ARG A 1 93 ? -12.078 -12.510 33.568 1.00 75.25 93 ARG A O 1
ATOM 730 N N . LEU A 1 94 ? -10.845 -10.918 32.574 1.00 77.00 94 LEU A N 1
ATOM 731 C CA . LEU A 1 94 ? -10.224 -10.460 33.806 1.00 77.00 94 LEU A CA 1
ATOM 732 C C . LEU A 1 94 ? -11.183 -9.550 34.596 1.00 77.00 94 LEU A C 1
ATOM 734 O O . LEU A 1 94 ? -11.718 -8.581 34.050 1.00 77.00 94 LEU A O 1
ATOM 738 N N . PRO A 1 95 ? -11.415 -9.811 35.894 1.00 80.19 95 PRO A N 1
ATOM 739 C CA . PRO A 1 95 ? -12.293 -8.966 36.687 1.00 80.19 95 PRO A CA 1
ATOM 740 C C . PRO A 1 95 ? -11.710 -7.553 36.831 1.00 80.19 95 PRO A C 1
ATOM 742 O O . PRO A 1 95 ? -10.508 -7.376 37.025 1.00 80.19 95 PRO A O 1
ATOM 745 N N . ARG A 1 96 ? -12.573 -6.526 36.805 1.00 77.31 96 ARG A N 1
ATOM 746 C CA . ARG A 1 96 ? -12.174 -5.097 36.790 1.00 77.31 96 ARG A CA 1
ATOM 747 C C . ARG A 1 96 ? -11.314 -4.659 37.989 1.00 77.31 96 ARG A C 1
ATOM 749 O O . ARG A 1 96 ? -10.706 -3.592 37.948 1.00 77.31 96 ARG A O 1
ATOM 756 N N . TRP A 1 97 ? -11.270 -5.453 39.059 1.00 78.38 97 TRP A N 1
ATOM 757 C CA . TRP A 1 97 ? -10.455 -5.208 40.252 1.00 78.38 97 TRP A CA 1
ATOM 758 C C . TRP A 1 97 ? -9.050 -5.833 40.189 1.00 78.38 97 TRP A C 1
ATOM 760 O O . TRP A 1 97 ? -8.173 -5.398 40.930 1.00 78.38 97 TRP A O 1
ATOM 770 N N . ALA A 1 98 ? -8.796 -6.784 39.284 1.00 80.62 98 ALA A N 1
ATOM 771 C CA . ALA A 1 98 ? -7.498 -7.442 39.126 1.00 80.62 98 ALA A CA 1
ATOM 772 C C . ALA A 1 98 ? -6.319 -6.487 38.846 1.00 80.62 98 ALA A C 1
ATOM 774 O O . ALA A 1 98 ? -5.301 -6.622 39.523 1.00 80.62 98 ALA A O 1
ATOM 775 N N . PRO A 1 99 ? -6.411 -5.490 37.936 1.00 74.56 99 PRO A N 1
ATOM 776 C CA . PRO A 1 99 ? -5.289 -4.573 37.714 1.00 74.56 99 PRO A CA 1
ATOM 777 C C . PRO A 1 99 ? -4.997 -3.707 38.947 1.00 74.56 99 PRO A C 1
ATOM 779 O O . PRO A 1 99 ? -3.839 -3.443 39.263 1.00 74.56 99 PRO A O 1
ATOM 782 N N . LYS A 1 100 ? -6.039 -3.318 39.697 1.00 79.12 100 LYS A N 1
ATOM 783 C CA . LYS A 1 100 ? -5.888 -2.565 40.952 1.00 79.12 100 LYS A CA 1
ATOM 784 C C . LYS A 1 100 ? -5.210 -3.414 42.031 1.00 79.12 100 LYS A C 1
ATOM 786 O O . LYS A 1 100 ? -4.342 -2.913 42.738 1.00 79.12 100 LYS A O 1
ATOM 791 N N . ALA A 1 101 ? -5.567 -4.695 42.124 1.00 85.56 101 ALA A N 1
ATOM 792 C CA . ALA A 1 101 ? -4.951 -5.637 43.054 1.00 85.56 101 ALA A CA 1
ATOM 793 C C . ALA A 1 101 ? -3.483 -5.933 42.701 1.00 85.56 101 ALA A C 1
ATOM 795 O O . ALA A 1 101 ? -2.645 -5.969 43.597 1.00 85.56 101 ALA A O 1
ATOM 796 N N . ALA A 1 102 ? -3.153 -6.076 41.414 1.00 85.56 102 ALA A N 1
ATOM 797 C CA . ALA A 1 102 ? -1.777 -6.272 40.958 1.00 85.56 102 ALA A CA 1
ATOM 798 C C . ALA A 1 102 ? -0.884 -5.071 41.304 1.00 85.56 102 ALA A C 1
ATOM 800 O O . ALA A 1 102 ? 0.210 -5.248 41.835 1.00 85.56 102 ALA A O 1
ATOM 801 N N . LEU A 1 103 ? -1.376 -3.848 41.074 1.00 87.81 103 LEU A N 1
ATOM 802 C CA . LEU A 1 103 ? -0.652 -2.629 41.430 1.00 87.81 103 LEU A CA 1
ATOM 803 C C . LEU A 1 103 ? -0.451 -2.509 42.948 1.00 87.81 103 LEU A C 1
ATOM 805 O O . LEU A 1 103 ? 0.653 -2.217 43.400 1.00 87.81 103 LEU A O 1
ATOM 809 N N . ALA A 1 104 ? -1.495 -2.782 43.737 1.00 90.88 104 ALA A N 1
ATOM 810 C CA . ALA A 1 104 ? -1.399 -2.786 45.195 1.00 90.88 104 ALA A CA 1
ATOM 811 C C . ALA A 1 104 ? -0.393 -3.836 45.693 1.00 90.88 104 ALA A C 1
ATOM 813 O O . ALA A 1 104 ? 0.444 -3.529 46.538 1.00 90.88 104 ALA A O 1
ATOM 814 N N . GLY A 1 105 ? -0.422 -5.045 45.127 1.00 92.44 105 GLY A N 1
ATOM 815 C CA . GLY A 1 105 ? 0.541 -6.100 45.432 1.00 92.44 105 GLY A CA 1
ATOM 816 C C . GLY A 1 105 ? 1.979 -5.699 45.104 1.00 92.44 105 GLY A C 1
ATOM 817 O O . GLY A 1 105 ? 2.876 -5.955 45.902 1.00 92.44 105 GLY A O 1
ATOM 818 N N . LEU A 1 106 ? 2.201 -5.009 43.982 1.00 92.75 106 LEU A N 1
ATOM 819 C CA . LEU A 1 106 ? 3.525 -4.528 43.586 1.00 92.75 106 LEU A CA 1
ATOM 820 C C . LEU A 1 106 ? 4.046 -3.439 44.534 1.00 92.75 106 LEU A C 1
ATOM 822 O O . LEU A 1 106 ? 5.201 -3.489 44.951 1.00 92.75 106 LEU A O 1
ATOM 826 N N . LEU A 1 107 ? 3.186 -2.500 44.937 1.00 93.75 107 LEU A N 1
ATOM 827 C CA . LEU A 1 107 ? 3.535 -1.471 45.917 1.00 93.75 107 LEU A CA 1
ATOM 828 C C . LEU A 1 107 ? 3.853 -2.083 47.284 1.00 93.75 107 LEU A C 1
ATOM 830 O O . LEU A 1 107 ? 4.903 -1.791 47.850 1.00 93.75 107 LEU A O 1
ATOM 834 N N . ILE A 1 108 ? 3.003 -2.982 47.783 1.00 93.81 108 ILE A N 1
ATOM 835 C CA . ILE A 1 108 ? 3.226 -3.670 49.061 1.00 93.81 108 ILE A CA 1
ATOM 836 C C . ILE A 1 108 ? 4.514 -4.502 49.005 1.00 93.81 108 ILE A C 1
ATOM 838 O O . ILE A 1 108 ? 5.347 -4.399 49.903 1.00 93.81 108 ILE A O 1
ATOM 842 N N . GLY A 1 109 ? 4.719 -5.272 47.934 1.00 90.19 109 GLY A N 1
ATOM 843 C CA . GLY A 1 109 ? 5.936 -6.056 47.725 1.00 90.19 109 GLY A CA 1
ATOM 844 C C . GLY A 1 109 ? 7.190 -5.183 47.709 1.00 90.19 109 GLY A C 1
ATOM 845 O O . GLY A 1 109 ? 8.153 -5.479 48.413 1.00 90.19 109 GLY A O 1
ATOM 846 N N . SER A 1 110 ? 7.159 -4.063 46.980 1.00 88.00 110 SER A N 1
ATOM 847 C CA . SER A 1 110 ? 8.272 -3.106 46.933 1.00 88.00 110 SER A CA 1
ATOM 848 C C . SER A 1 110 ? 8.573 -2.485 48.302 1.00 88.00 110 SER A C 1
ATOM 850 O O . SER A 1 110 ? 9.738 -2.383 48.681 1.00 88.00 110 SER A O 1
ATOM 852 N N . ALA A 1 111 ? 7.544 -2.150 49.087 1.00 88.12 111 ALA A N 1
ATOM 853 C CA . ALA A 1 111 ? 7.698 -1.593 50.427 1.00 88.12 111 ALA A CA 1
ATOM 854 C C . ALA A 1 111 ? 8.319 -2.605 51.403 1.00 88.12 111 ALA A C 1
ATOM 856 O O . ALA A 1 111 ? 9.231 -2.258 52.153 1.00 88.12 111 ALA A O 1
ATOM 857 N N . VAL A 1 112 ? 7.882 -3.869 51.356 1.00 90.62 112 VAL A N 1
ATOM 858 C CA . VAL A 1 112 ? 8.442 -4.955 52.178 1.00 90.62 112 VAL A CA 1
ATOM 859 C C . VAL A 1 112 ? 9.903 -5.223 51.815 1.00 90.62 112 VAL A C 1
ATOM 861 O O . VAL A 1 112 ? 10.751 -5.303 52.706 1.00 90.62 112 VAL A O 1
ATOM 864 N N . LEU A 1 113 ? 10.219 -5.307 50.520 1.00 86.19 113 LEU A N 1
ATOM 865 C CA . LEU A 1 113 ? 11.593 -5.500 50.050 1.00 86.19 113 LEU A CA 1
ATOM 866 C C . LEU A 1 113 ? 12.492 -4.327 50.460 1.00 86.19 113 LEU A C 1
ATOM 868 O O . LEU A 1 113 ? 13.575 -4.541 51.005 1.00 86.19 113 LEU A O 1
ATOM 872 N N . SER A 1 114 ? 12.024 -3.089 50.278 1.00 81.94 114 SER A N 1
ATOM 873 C CA . SER A 1 114 ? 12.760 -1.890 50.686 1.00 81.94 114 SER A CA 1
ATOM 874 C C . SER A 1 114 ? 13.013 -1.860 52.196 1.00 81.94 114 SER A C 1
ATOM 876 O O . SER A 1 114 ? 14.104 -1.487 52.625 1.00 81.94 114 SER A O 1
ATOM 878 N N . PHE A 1 115 ? 12.042 -2.278 53.011 1.00 81.12 115 PHE A N 1
ATOM 879 C CA . PHE A 1 115 ? 12.192 -2.340 54.465 1.00 81.12 115 PHE A CA 1
ATOM 880 C C . PHE A 1 115 ? 13.216 -3.398 54.903 1.00 81.12 115 PHE A C 1
ATOM 882 O O . PHE A 1 115 ? 14.035 -3.135 55.785 1.00 81.12 115 PHE A O 1
ATOM 889 N N . GLY A 1 116 ? 13.225 -4.567 54.253 1.00 78.50 116 GLY A N 1
ATOM 890 C CA . GLY A 1 116 ? 14.220 -5.614 54.496 1.00 78.50 116 GLY A CA 1
ATOM 891 C C . GLY A 1 116 ? 15.647 -5.151 54.192 1.00 78.50 116 GLY A C 1
ATOM 892 O O . GLY A 1 116 ? 16.533 -5.293 55.037 1.00 78.50 116 GLY A O 1
ATOM 893 N N . HIS A 1 117 ? 15.853 -4.511 53.036 1.00 71.38 117 HIS A N 1
ATOM 894 C CA . HIS A 1 117 ? 17.153 -3.940 52.665 1.00 71.38 117 HIS A CA 1
ATOM 895 C C . HIS A 1 117 ? 17.622 -2.862 53.653 1.00 71.38 117 HIS A C 1
ATOM 897 O O . HIS A 1 117 ? 18.791 -2.842 54.041 1.00 71.38 117 HIS A O 1
ATOM 903 N N . PHE A 1 118 ? 16.712 -2.001 54.117 1.00 65.19 118 PHE A N 1
ATOM 904 C CA . PHE A 1 118 ? 17.043 -0.934 55.063 1.00 65.19 118 PHE A CA 1
ATOM 905 C C . PHE A 1 118 ? 17.432 -1.470 56.449 1.00 65.19 118 PHE A C 1
ATOM 907 O O . PHE A 1 118 ? 18.342 -0.945 57.090 1.00 65.19 118 PHE A O 1
ATOM 914 N N . GLN A 1 119 ? 16.795 -2.550 56.912 1.00 61.12 119 GLN A N 1
ATOM 915 C CA . GLN A 1 119 ? 17.187 -3.210 58.161 1.00 61.12 119 GLN A CA 1
ATOM 916 C C . GLN A 1 119 ? 18.554 -3.890 58.066 1.00 61.12 119 GLN A C 1
ATOM 918 O O . GLN A 1 119 ? 19.324 -3.860 59.027 1.00 61.12 119 GLN A O 1
ATOM 923 N N . GLN A 1 120 ? 18.879 -4.480 56.916 1.00 57.88 120 GLN A N 1
ATOM 924 C CA . GLN A 1 120 ? 20.168 -5.134 56.707 1.00 57.88 120 GLN A CA 1
ATOM 925 C C . GLN A 1 120 ? 21.324 -4.117 56.711 1.00 57.88 120 GLN A C 1
ATOM 927 O O . GLN A 1 120 ? 22.365 -4.390 57.305 1.00 57.88 120 GLN A O 1
ATOM 932 N N . ALA A 1 121 ? 21.101 -2.918 56.159 1.00 59.38 121 ALA A N 1
ATOM 933 C CA . ALA A 1 121 ? 22.053 -1.804 56.203 1.00 59.38 121 ALA A CA 1
ATOM 934 C C . ALA A 1 121 ? 22.262 -1.224 57.618 1.00 59.38 121 ALA A C 1
ATOM 936 O O . ALA A 1 121 ? 23.363 -0.794 57.958 1.00 59.38 121 ALA A O 1
ATOM 937 N N . ARG A 1 122 ? 21.243 -1.251 58.489 1.00 57.59 122 ARG A N 1
ATOM 938 C CA . ARG A 1 122 ? 21.412 -0.816 59.890 1.00 57.59 122 ARG A CA 1
ATOM 939 C C . ARG A 1 122 ? 22.238 -1.792 60.722 1.00 57.59 122 ARG A C 1
ATOM 941 O O . ARG A 1 122 ? 23.039 -1.359 61.542 1.00 57.59 122 ARG A O 1
ATOM 948 N N . ARG A 1 123 ? 22.125 -3.101 60.463 1.00 56.34 123 ARG A N 1
ATOM 949 C CA . ARG A 1 123 ? 22.934 -4.114 61.168 1.00 56.34 123 ARG A CA 1
ATOM 950 C C . ARG A 1 123 ? 24.435 -3.947 60.927 1.00 56.34 123 ARG A C 1
ATOM 952 O O . ARG A 1 123 ? 25.217 -4.236 61.827 1.00 56.34 123 ARG A O 1
ATOM 959 N N . THR A 1 124 ? 24.846 -3.468 59.751 1.00 55.84 124 THR A N 1
ATOM 960 C CA . THR A 1 124 ? 26.262 -3.170 59.477 1.00 55.84 124 THR A CA 1
ATOM 961 C C . THR A 1 124 ? 26.752 -1.922 60.212 1.00 55.84 124 THR A C 1
ATOM 963 O O . THR A 1 124 ? 27.902 -1.882 60.640 1.00 55.84 124 THR A O 1
ATOM 966 N N . GLU A 1 125 ? 25.879 -0.934 60.416 1.00 58.19 125 GLU A N 1
ATOM 967 C CA . GLU A 1 125 ? 26.212 0.298 61.138 1.00 58.19 125 GLU A CA 1
ATOM 968 C C . GLU A 1 125 ? 26.311 0.056 62.656 1.00 58.19 125 GLU A C 1
ATOM 970 O O . GLU A 1 125 ? 27.252 0.514 63.304 1.00 58.19 125 GLU A O 1
ATOM 975 N N . ASP A 1 126 ? 25.406 -0.749 63.222 1.00 58.47 126 ASP A N 1
ATOM 976 C CA . ASP A 1 126 ? 25.459 -1.145 64.635 1.00 58.47 126 ASP A CA 1
ATOM 977 C C . ASP A 1 126 ? 26.675 -2.041 64.936 1.00 58.47 126 ASP A C 1
ATOM 979 O O . ASP A 1 126 ? 27.310 -1.896 65.982 1.00 58.47 126 ASP A O 1
ATOM 983 N N . ALA A 1 127 ? 27.067 -2.918 64.001 1.00 58.28 127 ALA A N 1
ATOM 984 C CA . ALA A 1 127 ? 28.283 -3.724 64.125 1.00 58.28 127 ALA A CA 1
ATOM 985 C C . ALA A 1 127 ? 29.560 -2.864 64.137 1.00 58.28 127 ALA A C 1
ATOM 987 O O . ALA A 1 127 ? 30.472 -3.142 64.914 1.00 58.28 127 ALA A O 1
ATOM 988 N N . GLN A 1 128 ? 29.617 -1.789 63.341 1.00 58.34 128 GLN A N 1
ATOM 989 C CA . GLN A 1 128 ? 30.721 -0.823 63.396 1.00 58.34 128 GLN A CA 1
ATOM 990 C C . GLN A 1 128 ? 30.741 -0.045 64.715 1.00 58.34 128 GLN A C 1
ATOM 992 O O . GLN A 1 128 ? 31.808 0.161 65.284 1.00 58.34 128 GLN A O 1
ATOM 997 N N . ARG A 1 129 ? 29.577 0.340 65.251 1.00 56.06 129 ARG A N 1
ATOM 998 C CA . ARG A 1 129 ? 29.486 1.026 66.553 1.00 56.06 129 ARG A CA 1
ATOM 999 C C . ARG A 1 129 ? 29.926 0.129 67.712 1.00 56.06 129 ARG A C 1
ATOM 1001 O O . ARG A 1 129 ? 30.605 0.605 68.617 1.00 56.06 129 ARG A O 1
ATOM 1008 N N . LEU A 1 130 ? 29.601 -1.165 67.666 1.00 54.31 130 LEU A N 1
ATOM 1009 C CA . LEU A 1 130 ? 30.092 -2.157 68.630 1.00 54.31 130 LEU A CA 1
ATOM 1010 C C . LEU A 1 130 ? 31.595 -2.432 68.471 1.00 54.31 130 LEU A C 1
ATOM 1012 O O . LEU A 1 130 ? 32.285 -2.584 69.476 1.00 54.31 130 LEU A O 1
ATOM 1016 N N . ALA A 1 131 ? 32.119 -2.441 67.241 1.00 57.38 131 ALA A N 1
ATOM 1017 C CA . ALA A 1 131 ? 33.556 -2.558 66.989 1.00 57.38 131 ALA A CA 1
ATOM 1018 C C . ALA A 1 131 ? 34.332 -1.357 67.558 1.00 57.38 131 ALA A C 1
ATOM 1020 O O . ALA A 1 131 ? 35.304 -1.555 68.280 1.00 57.38 131 ALA A O 1
ATOM 1021 N N . VAL A 1 132 ? 33.843 -0.130 67.343 1.00 58.84 132 VAL A N 1
ATOM 1022 C CA . VAL A 1 132 ? 34.429 1.089 67.927 1.00 58.84 132 VAL A CA 1
ATOM 1023 C C . VAL A 1 132 ? 34.304 1.089 69.456 1.00 58.84 132 VAL A C 1
ATOM 1025 O O . VAL A 1 132 ? 35.249 1.455 70.146 1.00 58.84 132 VAL A O 1
ATOM 1028 N N . ALA A 1 133 ? 33.187 0.622 70.024 1.00 56.03 133 ALA A N 1
ATOM 1029 C CA . ALA A 1 133 ? 33.046 0.498 71.478 1.00 56.03 133 ALA A CA 1
ATOM 1030 C C . ALA A 1 133 ? 34.010 -0.548 72.082 1.00 56.03 133 ALA A C 1
ATOM 1032 O O . ALA A 1 133 ? 34.535 -0.336 73.174 1.00 56.03 133 ALA A O 1
ATOM 1033 N N . SER A 1 134 ? 34.290 -1.644 71.367 1.00 53.25 134 SER A N 1
ATOM 1034 C CA . SER A 1 134 ? 35.288 -2.651 71.760 1.00 53.25 134 SER A CA 1
ATOM 1035 C C . SER A 1 134 ? 36.730 -2.144 71.620 1.00 53.25 134 SER A C 1
ATOM 1037 O O . SER A 1 134 ? 37.602 -2.528 72.401 1.00 53.25 134 SER A O 1
ATOM 1039 N N . GLU A 1 135 ? 36.987 -1.272 70.646 1.00 54.25 135 GLU A N 1
ATOM 1040 C CA . GLU A 1 135 ? 38.274 -0.599 70.455 1.00 54.25 135 GLU A CA 1
ATOM 1041 C C . GLU A 1 135 ? 38.528 0.441 71.563 1.00 54.25 135 GLU A C 1
ATOM 1043 O O . GLU A 1 135 ? 39.613 0.483 72.139 1.00 54.25 135 GLU A O 1
ATOM 1048 N N . VAL A 1 136 ? 37.497 1.190 71.973 1.00 54.56 136 VAL A N 1
ATOM 1049 C CA . VAL A 1 136 ? 37.562 2.132 73.109 1.00 54.56 136 VAL A CA 1
ATOM 1050 C C . VAL A 1 136 ? 37.680 1.405 74.457 1.00 54.56 136 VAL A C 1
ATOM 1052 O O . VAL A 1 136 ? 38.370 1.887 75.353 1.00 54.56 136 VAL A O 1
ATOM 1055 N N . ALA A 1 137 ? 37.098 0.209 74.603 1.00 55.03 137 ALA A N 1
ATOM 1056 C CA . ALA A 1 137 ? 37.296 -0.642 75.783 1.00 55.03 137 ALA A CA 1
ATOM 1057 C C . ALA A 1 137 ? 38.735 -1.187 75.920 1.00 55.03 137 ALA A C 1
ATOM 1059 O O . ALA A 1 137 ? 39.091 -1.708 76.976 1.00 55.03 137 ALA A O 1
ATOM 1060 N N . SER A 1 138 ? 39.564 -1.044 74.880 1.00 50.97 138 SER A N 1
ATOM 1061 C CA . SER A 1 138 ? 40.979 -1.437 74.874 1.00 50.97 138 SER A CA 1
ATOM 1062 C C . SER A 1 138 ? 41.937 -0.269 75.181 1.00 50.97 138 SER A C 1
ATOM 1064 O O . SER A 1 138 ? 43.153 -0.423 75.060 1.00 50.97 138 SER A O 1
ATOM 1066 N N . MET A 1 139 ? 41.424 0.897 75.604 1.00 50.06 139 MET A N 1
ATOM 1067 C CA . MET A 1 139 ? 42.240 2.005 76.120 1.00 50.06 139 MET A CA 1
ATOM 1068 C C . MET A 1 139 ? 42.739 1.740 77.560 1.00 50.06 139 MET A C 1
ATOM 1070 O O . MET A 1 139 ? 42.072 1.040 78.325 1.00 50.06 139 MET A O 1
ATOM 1074 N N . PRO A 1 140 ? 43.914 2.271 77.961 1.00 53.44 140 PRO A N 1
ATOM 1075 C CA . PRO A 1 140 ? 44.600 1.860 79.185 1.00 53.44 140 PRO A CA 1
ATOM 1076 C C . PRO A 1 140 ? 43.843 2.253 80.464 1.00 53.44 140 PRO A C 1
ATOM 1078 O O . PRO A 1 140 ? 43.227 3.311 80.538 1.00 53.44 140 PRO A O 1
ATOM 1081 N N . SER A 1 141 ? 43.961 1.384 81.476 1.00 56.75 141 SER A N 1
ATOM 1082 C CA . SER A 1 141 ? 43.416 1.445 82.844 1.00 56.75 141 SER A CA 1
ATOM 1083 C C . SER A 1 141 ? 43.118 2.853 83.419 1.00 56.75 141 SER A C 1
ATOM 1085 O O . SER A 1 141 ? 43.974 3.739 83.327 1.00 56.75 141 SER A O 1
ATOM 1087 N N . PRO A 1 142 ? 42.003 3.038 84.168 1.00 58.88 142 PRO A N 1
ATOM 1088 C CA . PRO A 1 142 ? 41.606 4.294 84.836 1.00 58.88 142 PRO A CA 1
ATOM 1089 C C . PRO A 1 142 ? 42.605 4.834 85.881 1.00 58.88 142 PRO A C 1
ATOM 1091 O O . PRO A 1 142 ? 42.347 5.848 86.525 1.00 58.88 142 PRO A O 1
ATOM 1094 N N . THR A 1 143 ? 43.764 4.196 86.050 1.00 59.94 143 THR A N 1
ATOM 1095 C CA . THR A 1 143 ? 44.879 4.698 86.858 1.00 59.94 143 THR A CA 1
ATOM 1096 C C . THR A 1 143 ? 45.427 6.030 86.333 1.00 59.94 143 THR A C 1
ATOM 1098 O O . THR A 1 143 ? 45.780 6.872 87.147 1.00 59.94 143 THR A O 1
ATOM 1101 N N . ILE A 1 144 ? 45.425 6.271 85.012 1.00 61.06 144 ILE A N 1
ATOM 1102 C CA . ILE A 1 144 ? 45.949 7.526 84.420 1.00 61.06 144 ILE A CA 1
ATOM 1103 C C . ILE A 1 144 ? 45.111 8.749 84.843 1.00 61.06 144 ILE A C 1
ATOM 1105 O O . ILE A 1 144 ? 45.623 9.859 84.958 1.00 61.06 144 ILE A O 1
ATOM 1109 N N . LEU A 1 145 ? 43.822 8.555 85.136 1.00 61.88 145 LEU A N 1
ATOM 1110 C CA . LEU A 1 145 ? 42.932 9.638 85.563 1.00 61.88 145 LEU A CA 1
ATOM 1111 C C . LEU A 1 145 ? 43.122 10.027 87.040 1.00 61.88 145 LEU A C 1
ATOM 1113 O O . LEU A 1 145 ? 42.740 11.132 87.419 1.00 61.88 145 LEU A O 1
ATOM 1117 N N . LYS A 1 146 ? 43.749 9.175 87.868 1.00 65.75 146 LYS A N 1
ATOM 1118 C CA . LYS A 1 146 ? 44.012 9.490 89.285 1.00 65.75 146 LYS A CA 1
ATOM 1119 C C . LYS A 1 146 ? 45.034 10.610 89.464 1.00 65.75 146 LYS A C 1
ATOM 1121 O O . LYS A 1 146 ? 44.894 11.407 90.389 1.00 65.75 146 LYS A O 1
ATOM 1126 N N . ASP A 1 147 ? 46.025 10.696 88.581 1.00 66.50 147 ASP A N 1
ATOM 1127 C CA . ASP A 1 147 ? 47.074 11.716 88.681 1.00 66.50 147 ASP A CA 1
ATOM 1128 C C . ASP A 1 147 ? 46.504 13.127 88.448 1.00 66.50 147 ASP A C 1
ATOM 1130 O O . ASP A 1 147 ? 46.921 14.090 89.093 1.00 66.50 147 ASP A O 1
ATOM 1134 N N . PHE A 1 148 ? 45.472 13.247 87.605 1.00 72.88 148 PHE A N 1
ATOM 1135 C CA . PHE A 1 148 ? 44.761 14.510 87.386 1.00 72.88 148 PHE A CA 1
ATOM 1136 C C . PHE A 1 148 ? 43.922 14.942 88.595 1.00 72.88 148 PHE A C 1
ATOM 1138 O O . PHE A 1 148 ? 43.903 16.131 88.923 1.00 72.88 148 PHE A O 1
ATOM 1145 N N . ASP A 1 149 ? 43.266 14.008 89.290 1.00 69.75 149 ASP A N 1
ATOM 1146 C CA . ASP A 1 149 ? 42.530 14.322 90.522 1.00 69.75 149 ASP A CA 1
ATOM 1147 C C . ASP A 1 149 ? 43.473 14.766 91.652 1.00 69.75 149 ASP A C 1
ATOM 1149 O O . ASP A 1 149 ? 43.142 15.693 92.395 1.00 69.75 149 ASP A O 1
ATOM 1153 N N . ALA A 1 150 ? 44.672 14.180 91.751 1.00 71.94 150 ALA A N 1
ATOM 1154 C CA . ALA A 1 150 ? 45.680 14.581 92.734 1.00 71.94 150 ALA A CA 1
ATOM 1155 C C . ALA A 1 150 ? 46.184 16.020 92.507 1.00 71.94 150 ALA A C 1
ATOM 1157 O O . ALA A 1 150 ? 46.252 16.806 93.455 1.00 71.94 150 ALA A O 1
ATOM 1158 N N . ILE A 1 151 ? 46.467 16.399 91.253 1.00 68.81 151 ILE A N 1
ATOM 1159 C CA . ILE A 1 151 ? 46.862 17.775 90.893 1.00 68.81 151 ILE A CA 1
ATOM 1160 C C . ILE A 1 151 ? 45.731 18.758 91.222 1.00 68.81 151 ILE A C 1
ATOM 1162 O O . ILE A 1 151 ? 45.965 19.824 91.792 1.00 68.81 151 ILE A O 1
ATOM 1166 N N . ARG A 1 152 ? 44.484 18.378 90.927 1.00 72.38 152 ARG A N 1
ATOM 1167 C CA . ARG A 1 152 ? 43.310 19.220 91.182 1.00 72.38 152 ARG A CA 1
ATOM 1168 C C . ARG A 1 152 ? 42.982 19.370 92.671 1.00 72.38 152 ARG A C 1
ATOM 1170 O O . ARG A 1 152 ? 42.370 20.364 93.056 1.00 72.38 152 ARG A O 1
ATOM 1177 N N . ALA A 1 153 ? 43.366 18.404 93.505 1.00 72.69 153 ALA A N 1
ATOM 1178 C CA . ALA A 1 153 ? 43.221 18.487 94.955 1.00 72.69 153 ALA A CA 1
ATOM 1179 C C . ALA A 1 153 ? 44.265 19.418 95.595 1.00 72.69 153 ALA A C 1
ATOM 1181 O O . ALA A 1 153 ? 43.923 20.144 96.526 1.00 72.69 153 ALA A O 1
ATOM 1182 N N . LEU A 1 154 ? 45.501 19.450 95.078 1.00 67.38 154 LEU A N 1
ATOM 1183 C CA . LEU A 1 154 ? 46.560 20.325 95.602 1.00 67.38 154 LEU A CA 1
ATOM 1184 C C . LEU A 1 154 ? 46.249 21.816 95.388 1.00 67.38 154 LEU A C 1
ATOM 1186 O O . LEU A 1 154 ? 46.446 22.631 96.289 1.00 67.38 154 LEU A O 1
ATOM 1190 N N . ASP A 1 155 ? 45.701 22.153 94.218 1.00 69.94 155 ASP A N 1
ATOM 1191 C CA . ASP A 1 155 ? 45.329 23.523 93.829 1.00 69.94 155 ASP A CA 1
ATOM 1192 C C . ASP A 1 155 ? 44.160 24.097 94.661 1.00 69.94 155 ASP A C 1
ATOM 1194 O O . ASP A 1 155 ? 43.877 25.290 94.643 1.00 69.94 155 ASP A O 1
ATOM 1198 N N . ARG A 1 156 ? 43.469 23.249 95.436 1.00 60.06 156 ARG A N 1
ATOM 1199 C CA . ARG A 1 156 ? 42.311 23.629 96.261 1.00 60.06 156 ARG A CA 1
ATOM 1200 C C . ARG A 1 156 ? 42.641 23.915 97.720 1.00 60.06 156 ARG A C 1
ATOM 1202 O O . ARG A 1 156 ? 41.720 23.979 98.530 1.00 60.06 156 ARG A O 1
ATOM 1209 N N . THR A 1 157 ? 43.908 24.111 98.071 1.00 59.12 157 THR A N 1
ATOM 1210 C CA . THR A 1 157 ? 44.258 24.573 99.419 1.00 59.12 157 THR A CA 1
ATOM 1211 C C . THR A 1 157 ? 43.971 26.077 99.500 1.00 59.12 157 THR A C 1
ATOM 1213 O O . THR A 1 157 ? 44.677 26.851 98.851 1.00 59.12 157 THR A O 1
ATOM 1216 N N . PRO A 1 158 ? 42.933 26.533 100.228 1.00 60.69 158 PRO A N 1
ATOM 1217 C CA . PRO A 1 158 ? 42.724 27.962 100.401 1.00 60.69 158 PRO A CA 1
ATOM 1218 C C . PRO A 1 158 ? 43.910 28.539 101.195 1.00 60.69 158 PRO A C 1
ATOM 1220 O O . PRO A 1 158 ? 44.393 27.873 102.116 1.00 60.69 158 PRO A O 1
ATOM 1223 N N . PRO A 1 159 ? 44.404 29.747 100.864 1.00 60.41 159 PRO A N 1
ATOM 1224 C CA . PRO A 1 159 ? 45.385 30.424 101.705 1.00 60.41 159 PRO A CA 1
ATOM 1225 C C . PRO A 1 159 ? 44.820 30.525 103.123 1.00 60.41 159 PRO A C 1
ATOM 1227 O O . PRO A 1 159 ? 43.650 30.869 103.287 1.00 60.41 159 PRO A O 1
ATOM 1230 N N . ASP A 1 160 ? 45.625 30.168 104.124 1.00 60.84 160 ASP A N 1
ATOM 1231 C CA . ASP A 1 160 ? 45.189 30.028 105.513 1.00 60.84 160 ASP A CA 1
ATOM 1232 C C . ASP A 1 160 ? 44.778 31.398 106.083 1.00 60.84 160 ASP A C 1
ATOM 1234 O O . ASP A 1 160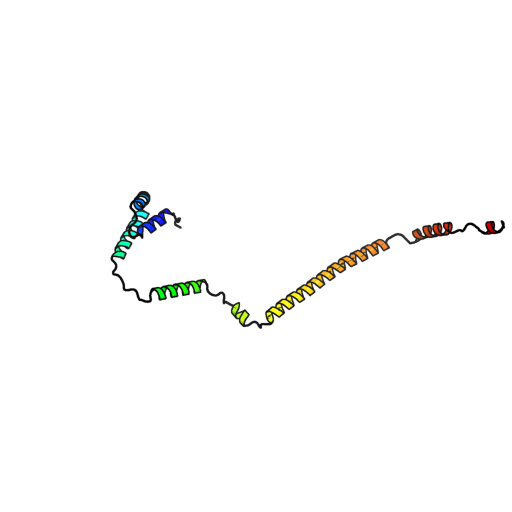 ? 45.586 32.179 106.593 1.00 60.84 160 ASP A O 1
ATOM 1238 N N . LEU A 1 161 ? 43.489 31.713 105.923 1.00 63.31 161 LEU A N 1
ATOM 1239 C CA . LEU A 1 161 ? 42.836 32.951 106.351 1.00 63.31 161 LEU A CA 1
ATOM 1240 C C . LEU A 1 161 ? 42.923 33.149 107.878 1.00 63.31 161 LEU A C 1
ATOM 1242 O O . LEU A 1 161 ? 42.652 34.248 108.356 1.00 63.31 161 LEU A O 1
ATOM 1246 N N . ALA A 1 162 ? 43.371 32.139 108.636 1.00 61.12 162 ALA A N 1
ATOM 1247 C CA . ALA A 1 162 ? 43.693 32.255 110.056 1.00 61.12 162 ALA A CA 1
ATOM 1248 C C . ALA A 1 162 ? 44.802 33.289 110.346 1.00 61.12 162 ALA A C 1
ATOM 1250 O O . ALA A 1 162 ? 44.796 33.895 111.415 1.00 61.12 162 ALA A O 1
ATOM 1251 N N . MET A 1 163 ? 45.716 33.564 109.401 1.00 58.16 163 MET A N 1
ATOM 1252 C CA . MET A 1 163 ? 46.669 34.680 109.549 1.00 58.16 163 MET A CA 1
ATOM 1253 C C . MET A 1 163 ? 46.020 36.062 109.379 1.00 58.16 163 MET A C 1
ATOM 1255 O O . MET A 1 163 ? 46.565 37.052 109.865 1.00 58.16 163 MET A O 1
ATOM 1259 N N . LEU A 1 164 ? 44.876 36.155 108.693 1.00 61.25 164 LEU A N 1
ATOM 1260 C CA . LEU A 1 164 ? 44.233 37.430 108.358 1.00 61.25 164 LEU A CA 1
ATOM 1261 C C . LEU A 1 164 ? 43.273 37.936 109.448 1.00 61.25 164 LEU A C 1
ATOM 1263 O O . LEU A 1 164 ? 43.001 39.133 109.482 1.00 61.25 164 LEU A O 1
ATOM 1267 N N . ASP A 1 165 ? 42.844 37.077 110.379 1.00 65.31 165 ASP A N 1
ATOM 1268 C CA . ASP A 1 165 ? 42.031 37.467 111.546 1.00 65.31 165 ASP A CA 1
ATOM 1269 C C . ASP A 1 165 ? 42.863 37.886 112.778 1.00 65.31 165 ASP A C 1
ATOM 1271 O O . ASP A 1 165 ? 42.304 38.357 113.765 1.00 65.31 165 ASP A O 1
ATOM 1275 N N . LEU A 1 166 ? 44.201 37.795 112.727 1.00 65.88 166 LEU A N 1
ATOM 1276 C CA . LEU A 1 166 ? 45.092 38.287 113.794 1.00 65.88 166 LEU A CA 1
ATOM 1277 C C . LEU A 1 166 ? 45.480 39.776 113.631 1.00 65.88 166 LEU A C 1
ATOM 1279 O O . LEU A 1 166 ? 46.205 40.318 114.462 1.00 65.88 166 LEU A O 1
ATOM 1283 N N . PHE A 1 167 ? 45.015 40.437 112.563 1.00 62.69 167 PHE A N 1
ATOM 1284 C CA . PHE A 1 167 ? 45.397 41.806 112.176 1.00 62.69 167 PHE A CA 1
ATOM 1285 C C . PHE A 1 167 ? 44.246 42.837 112.237 1.00 62.69 167 PHE A C 1
ATOM 1287 O O . PHE A 1 167 ? 44.336 43.887 111.594 1.00 62.69 167 PHE A O 1
ATOM 1294 N N . LYS A 1 168 ? 43.182 42.576 113.011 1.00 51.84 168 LYS A N 1
ATOM 1295 C CA . LYS A 1 168 ? 42.118 43.555 113.308 1.00 51.84 168 LYS A CA 1
ATOM 1296 C C . LYS A 1 168 ? 42.099 43.985 114.767 1.00 51.84 168 LYS A C 1
ATOM 1298 O O . LYS A 1 168 ? 42.237 43.104 115.639 1.00 51.84 168 LYS A O 1
#

Sequence (168 aa):
MMANNPLDNRIREAAWRETPSQAELDQIRPWLAAHPEAQAQWQAEISLTEALKDLPDVPVASNFTARVLQAVDREAAEQTGPTFGIMDAIARRLPRWAPKAALAGLLIGSAVLSFGHFQQARRTEDAQRLAVASEVASMPSPTILKDFDAIRALDRTPPDLAMLDLFK

Secondary structure (DSSP, 8-state):
-----HHHHHHHHHHHSSS--HHHHHHHHHHHHH-HHHHHHHHHHHHHHHHHHTSPPP---TTHHHHHHHHHHHHHHHHT----SSHHHHHHHS-TTHHHHHHHHHHHHHHHHHHHHHHHHHHHHHHHHHHHHHHHTTS--TTHHHHHHHHHHHTT----GGGTTT--

pLDDT: mean 74.7, std 13.41, range [36.84, 96.0]

Foldseek 3Di:
DDDPDVLLVLLLVQLLDPDRDPVSCVVNVVVCVVPVVSVVVSVVSNVVNVVVVPDDDDDDDPCNVVVVVVVVVVVVCVVPPPPCPPPVVVVVVDPPCVVVVVVVVVVVVVVVVVVVVVVVVVVVVVVVVVVVVVVVVPDDDPPVVVVVVVVVVVVPDDDPCVVVVVPD

Solvent-accessible surface area (backbone atoms only — not comparable to full-atom values): 10110 Å² total; per-residue (Å²): 133,81,77,88,46,72,64,59,52,52,50,54,53,46,47,73,41,96,74,63,52,70,75,56,51,66,66,46,47,66,56,36,74,75,32,63,70,57,40,55,51,49,51,51,47,40,54,50,51,54,57,59,68,72,50,78,90,73,88,72,62,97,54,48,68,60,52,50,52,52,50,51,53,48,52,52,48,59,76,59,46,72,79,69,64,61,60,56,59,49,56,71,70,49,60,90,59,51,68,59,51,52,53,51,49,51,52,52,49,51,52,53,53,52,50,53,54,53,53,57,56,47,57,56,54,52,51,50,53,50,50,51,52,55,55,59,69,67,56,82,67,78,66,71,59,50,59,55,53,53,56,58,54,63,76,64,63,74,78,72,60,74,69,66,70,75,75,1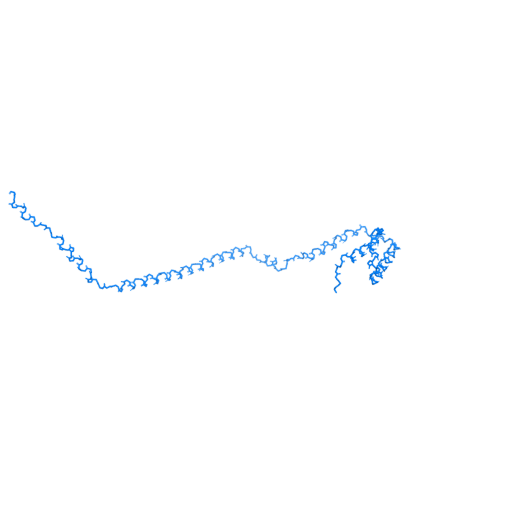18

Mean predicted aligned error: 21.1 Å